Prote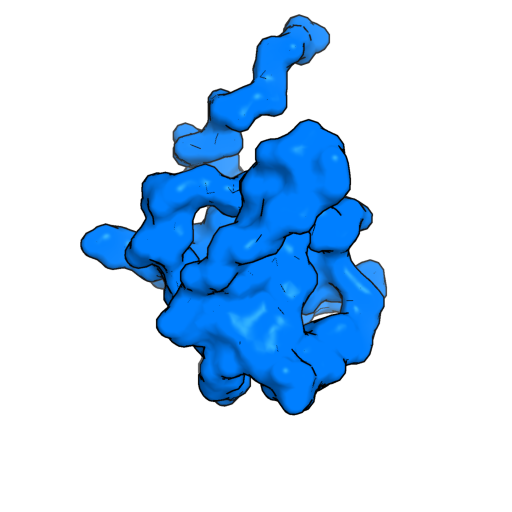in AF-A0A4P5VAD3-F1 (afdb_monomer)

Sequence (136 aa):
MAVQVLLTHHHREAMANAVERGFWMPLPLQPQQLRSVGYLTALSRGQGQIQQLVEVVGFEPWREANGVVLWLPFLGQRLDLPRPLRLGDRHRLQGWLPQRPQDYQLVPLDALLAAERLSDGVVEIRCQSCVGSRRC

Nearest PDB structures (foldseek):
  8xau-assembly1_F  TM=4.109E-01  e=6.821E-01  Escherichia coli
  7vgs-assembly1_B  TM=5.031E-01  e=2.430E+00  Severe acute respiratory syndrome coronavirus 2
  7z1o-assembly1_B  TM=4.928E-01  e=2.759E+00  Saccharomyces cerevisiae W303
  6tut-assembly1_B  TM=4.849E-01  e=3.558E+00  Saccharomyces cerevisiae S288C
  8q3b-assembly1_B  TM=3.003E-01  e=1.372E+00  African swine fever virus BA71V

Foldseek 3Di:
DFAKEKEAEDAPCQVVVQVVVQWHDFELDDPVCQVRYQWYDYDYVPDFWAFKIWGFPHWDWDADPVRDTTIITGTDDIDTQPDTATQPDPVLCPPVHHDDRRDIDIDGPVLSNPDNHVSVCSVVRVVPDPPDDPDD

Solvent-accessible surface area (backbone atoms only — not comparable to full-atom values): 7842 Å² total; per-residue (Å²): 131,74,47,22,29,39,38,30,21,42,63,83,59,50,63,60,54,20,52,76,69,35,33,55,70,63,29,82,66,54,81,79,51,59,83,29,46,44,30,35,39,67,46,30,91,87,63,59,55,48,50,56,40,29,31,38,76,47,72,46,84,38,75,45,96,86,70,50,69,26,36,27,38,29,41,55,60,79,40,74,46,98,59,65,37,28,40,66,50,64,76,74,36,55,90,65,54,38,85,42,76,66,35,65,38,81,40,50,43,68,60,62,69,71,37,77,24,53,39,69,49,50,74,68,57,63,79,77,71,83,86,82,77,94,73,134

pLDDT: mean 86.66, std 16.23, range [34.16, 98.25]

Radius of gyration: 14.57 Å; Cα contacts (8 Å, |Δi|>4): 245; chains: 1; bounding box: 32×40×35 Å

Secondary structure (DSSP, 8-state):
---EEEEEE--TTHHHHHHHHTB---B---HHHHTTEEEEEEE-TT--EEEEEEEEEEEEEEE-TTSPEEEEEEEEEEEEEEEEEE---HHHHTTTS--STT-EEEEEHHHHHH-SBHHHHHHHHTTS---S----

Mean predicted aligned error: 6.14 Å

Structure (mmCIF, N/CA/C/O backbone):
data_AF-A0A4P5VAD3-F1
#
_entry.id   AF-A0A4P5VAD3-F1
#
loop_
_atom_site.group_PDB
_atom_site.id
_atom_site.type_symbol
_atom_site.label_atom_id
_atom_site.label_alt_id
_atom_site.label_comp_id
_atom_site.label_asym_id
_atom_site.label_entity_id
_atom_site.label_seq_id
_atom_site.pdbx_PDB_ins_code
_atom_site.Cartn_x
_atom_site.Cartn_y
_atom_site.Cartn_z
_atom_site.occupancy
_atom_site.B_iso_or_equiv
_atom_site.auth_seq_id
_atom_site.auth_comp_id
_atom_site.auth_asym_id
_atom_site.auth_atom_id
_atom_site.pdbx_PDB_model_num
ATOM 1 N N . MET A 1 1 ? -14.763 -7.578 -6.959 1.00 64.62 1 MET A N 1
ATOM 2 C CA . MET A 1 1 ? -14.009 -6.305 -6.888 1.00 64.62 1 MET A CA 1
ATOM 3 C C . MET A 1 1 ? -12.546 -6.629 -7.120 1.00 64.62 1 MET A C 1
ATOM 5 O O . MET A 1 1 ? -12.119 -7.666 -6.634 1.00 64.62 1 MET A O 1
ATOM 9 N N . ALA A 1 2 ? -11.812 -5.807 -7.870 1.00 87.00 2 ALA A N 1
ATOM 10 C CA . ALA A 1 2 ? -10.369 -5.994 -8.027 1.00 87.00 2 ALA A CA 1
ATOM 11 C C . ALA A 1 2 ? -9.650 -5.619 -6.723 1.00 87.00 2 ALA A C 1
ATOM 13 O O . ALA A 1 2 ? -9.992 -4.605 -6.108 1.00 87.00 2 ALA A O 1
ATOM 14 N N . VAL A 1 3 ? -8.683 -6.438 -6.309 1.00 94.69 3 VAL A N 1
ATOM 15 C CA . VAL A 1 3 ? -7.866 -6.182 -5.117 1.00 94.69 3 VAL A CA 1
ATOM 16 C C . VAL A 1 3 ? -6.855 -5.082 -5.428 1.00 94.69 3 VAL A C 1
ATOM 18 O O . VAL A 1 3 ? -6.235 -5.073 -6.490 1.00 94.69 3 VAL A O 1
ATOM 21 N N . GLN A 1 4 ? -6.700 -4.145 -4.502 1.00 95.94 4 GLN A N 1
ATOM 22 C CA . GLN A 1 4 ? -5.819 -2.990 -4.590 1.00 95.94 4 GLN A CA 1
ATOM 23 C C . GLN A 1 4 ? -4.676 -3.123 -3.583 1.00 95.94 4 GLN A C 1
ATOM 25 O O . GLN A 1 4 ? -4.854 -3.601 -2.457 1.00 95.94 4 GLN A O 1
ATOM 30 N N . VAL A 1 5 ? -3.512 -2.639 -3.997 1.00 96.06 5 VAL A N 1
ATOM 31 C CA . VAL A 1 5 ? -2.326 -2.438 -3.175 1.00 96.06 5 VAL A CA 1
ATOM 32 C C . VAL A 1 5 ? -2.244 -0.963 -2.804 1.00 96.06 5 VAL A C 1
ATOM 34 O O . VAL A 1 5 ? -2.248 -0.089 -3.674 1.00 96.06 5 VAL A O 1
ATOM 37 N N . LEU A 1 6 ? -2.150 -0.694 -1.507 1.00 96.19 6 LEU A N 1
ATOM 38 C CA . LEU A 1 6 ? -1.917 0.625 -0.948 1.00 96.19 6 LEU A CA 1
ATOM 39 C C . LEU A 1 6 ? -0.415 0.907 -0.899 1.00 96.19 6 LEU A C 1
ATOM 41 O O . LEU A 1 6 ? 0.316 0.341 -0.087 1.00 96.19 6 LEU A O 1
ATOM 45 N N . LEU A 1 7 ? 0.047 1.791 -1.773 1.00 95.00 7 LEU A N 1
ATOM 46 C CA . LEU A 1 7 ? 1.412 2.302 -1.781 1.00 95.00 7 LEU A CA 1
ATOM 47 C C . LEU A 1 7 ? 1.489 3.578 -0.951 1.00 95.00 7 LEU A C 1
ATOM 49 O O . LEU A 1 7 ? 0.736 4.517 -1.191 1.00 95.00 7 LEU A O 1
ATOM 53 N N . THR A 1 8 ? 2.429 3.626 -0.012 1.00 94.69 8 THR A N 1
ATOM 54 C CA . THR A 1 8 ? 2.713 4.797 0.838 1.00 94.69 8 THR A CA 1
ATOM 55 C C . THR A 1 8 ?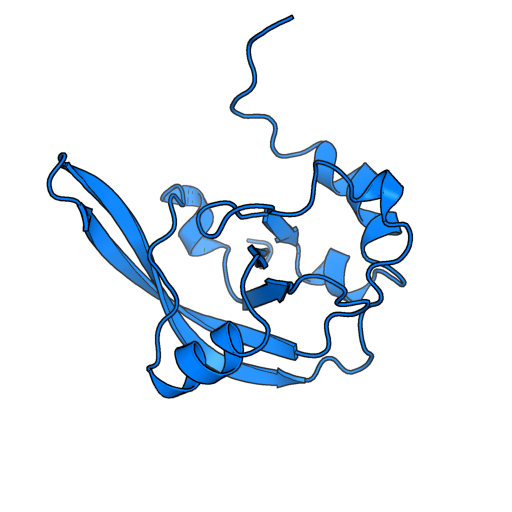 4.197 5.167 0.774 1.00 94.69 8 THR A C 1
ATOM 57 O O . THR A 1 8 ? 4.996 4.441 0.174 1.00 94.69 8 THR A O 1
ATOM 60 N N . HIS A 1 9 ? 4.594 6.287 1.382 1.00 91.69 9 HIS A N 1
ATOM 61 C CA . HIS A 1 9 ? 6.000 6.691 1.480 1.00 91.69 9 HIS A CA 1
ATOM 62 C C . HIS A 1 9 ? 6.441 6.891 2.924 1.00 91.69 9 HIS A C 1
ATOM 64 O O . HIS A 1 9 ? 5.828 7.669 3.649 1.00 91.69 9 HIS A O 1
ATOM 70 N N . HIS A 1 10 ? 7.528 6.229 3.329 1.00 92.88 10 HIS A N 1
ATOM 71 C CA . HIS A 1 10 ? 8.045 6.317 4.693 1.00 92.88 10 HIS A CA 1
ATOM 72 C C . HIS A 1 10 ? 9.534 5.957 4.811 1.00 92.88 10 HIS A C 1
ATOM 74 O O . HIS A 1 10 ? 10.162 5.489 3.862 1.00 92.88 10 HIS A O 1
ATOM 80 N N . HIS A 1 11 ? 10.123 6.157 5.994 1.00 90.38 11 HIS A N 1
ATOM 81 C CA . HIS A 1 11 ? 11.488 5.698 6.283 1.00 90.38 11 HIS A CA 1
ATOM 82 C C . HIS A 1 11 ? 11.612 4.162 6.193 1.00 90.38 11 HIS A C 1
ATOM 84 O O . HIS A 1 11 ? 10.630 3.438 6.345 1.00 90.38 11 HIS A O 1
ATOM 90 N N . ARG A 1 12 ? 12.840 3.673 5.971 1.00 89.12 12 ARG A N 1
ATOM 91 C CA . ARG A 1 12 ? 13.157 2.273 5.612 1.00 89.12 12 ARG A CA 1
ATOM 92 C C . ARG A 1 12 ? 12.561 1.216 6.540 1.00 89.12 12 ARG A C 1
ATOM 94 O O . ARG A 1 12 ? 12.165 0.151 6.087 1.00 89.12 12 ARG A O 1
ATOM 101 N N . GLU A 1 13 ? 12.505 1.512 7.828 1.00 91.62 13 GLU A N 1
ATOM 102 C CA . GLU A 1 13 ? 12.067 0.565 8.858 1.00 91.62 13 GLU A CA 1
ATOM 103 C C . GLU A 1 13 ? 10.568 0.640 9.157 1.00 91.62 13 GLU A C 1
ATOM 105 O O . GLU A 1 13 ? 10.050 -0.177 9.912 1.00 91.62 13 GLU A O 1
ATOM 110 N N . ALA A 1 14 ? 9.840 1.5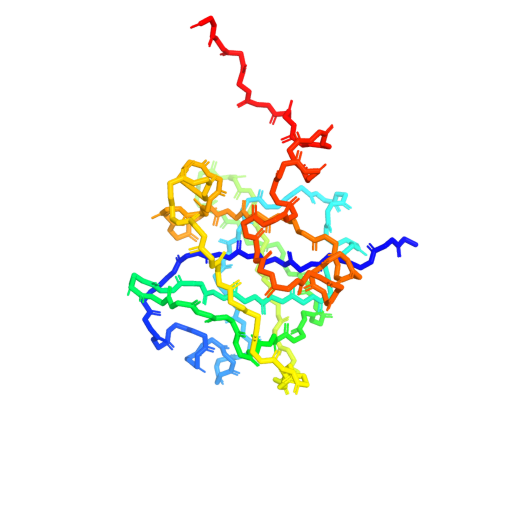92 8.567 1.00 92.44 14 ALA A N 1
ATOM 111 C CA . ALA A 1 14 ? 8.448 1.832 8.926 1.00 92.44 14 ALA A CA 1
ATOM 112 C C . ALA A 1 14 ? 7.573 0.588 8.719 1.00 92.44 14 ALA A C 1
ATOM 114 O O . ALA A 1 14 ? 6.790 0.258 9.606 1.00 92.44 14 ALA A O 1
ATOM 115 N N . MET A 1 15 ? 7.754 -0.130 7.598 1.00 94.38 15 MET A N 1
ATOM 116 C CA . MET A 1 15 ? 7.034 -1.382 7.318 1.00 94.38 15 MET A CA 1
ATOM 117 C C . MET A 1 15 ? 7.319 -2.461 8.349 1.00 94.38 15 MET A C 1
ATOM 119 O O . MET A 1 15 ? 6.398 -3.117 8.832 1.00 94.38 15 MET A O 1
ATOM 123 N N . ALA A 1 16 ? 8.593 -2.625 8.705 1.00 92.88 16 ALA A N 1
ATOM 124 C CA . ALA A 1 16 ? 8.995 -3.632 9.669 1.00 92.88 16 ALA A CA 1
ATOM 125 C C . ALA A 1 16 ? 8.325 -3.373 11.024 1.00 92.88 16 ALA A C 1
ATOM 127 O O . ALA A 1 16 ? 7.642 -4.255 11.550 1.00 92.88 16 ALA A O 1
ATOM 128 N N . ASN A 1 17 ? 8.425 -2.130 11.496 1.00 94.69 17 ASN A N 1
ATOM 129 C CA . ASN A 1 17 ? 7.875 -1.696 12.774 1.00 94.69 17 ASN A CA 1
ATOM 130 C C . ASN A 1 17 ? 6.341 -1.760 12.793 1.00 94.69 17 ASN A C 1
ATOM 132 O O . ASN A 1 17 ? 5.741 -2.061 13.818 1.00 94.69 17 ASN A O 1
ATOM 136 N N . ALA A 1 18 ? 5.676 -1.450 11.680 1.00 95.88 18 ALA A N 1
ATOM 137 C CA . ALA A 1 18 ? 4.220 -1.491 11.615 1.00 95.88 18 ALA A CA 1
ATOM 138 C C . ALA A 1 18 ? 3.668 -2.913 11.662 1.00 95.88 18 ALA A C 1
ATOM 140 O O . ALA A 1 18 ? 2.678 -3.151 12.343 1.00 95.88 18 ALA A O 1
ATOM 141 N N . VAL A 1 19 ? 4.324 -3.859 10.987 1.00 95.31 19 VAL A N 1
ATOM 142 C CA . VAL A 1 19 ? 3.939 -5.272 11.082 1.00 95.31 19 VAL A CA 1
ATOM 143 C C . VAL A 1 19 ? 4.157 -5.805 12.494 1.00 95.31 19 VAL A C 1
ATOM 145 O O . VAL A 1 19 ? 3.301 -6.517 12.997 1.00 95.31 19 VAL A O 1
ATOM 148 N N . GLU A 1 20 ? 5.257 -5.433 13.154 1.00 95.75 20 GLU A N 1
ATOM 149 C CA . GLU A 1 20 ? 5.491 -5.807 14.556 1.00 95.75 20 GLU A CA 1
ATOM 150 C C . GLU A 1 20 ? 4.397 -5.256 15.486 1.00 95.75 20 GLU A C 1
ATOM 152 O O . GLU A 1 20 ? 3.930 -5.956 16.379 1.00 95.75 20 GLU A O 1
ATOM 157 N N . ARG A 1 21 ? 3.933 -4.025 15.237 1.00 95.94 21 ARG A N 1
ATOM 158 C CA . ARG A 1 21 ? 2.818 -3.412 15.976 1.00 95.94 21 ARG A CA 1
ATOM 159 C C . ARG A 1 21 ? 1.431 -3.930 15.575 1.00 95.94 21 ARG A C 1
ATOM 161 O O . ARG A 1 21 ? 0.484 -3.718 16.324 1.00 95.94 21 ARG A O 1
ATOM 168 N N . GLY A 1 22 ? 1.289 -4.548 14.403 1.00 97.62 22 GLY A N 1
ATOM 169 C CA . GLY A 1 22 ? 0.016 -5.031 13.853 1.00 97.62 22 GLY A CA 1
ATOM 170 C C . GLY A 1 22 ? -0.848 -3.978 13.142 1.00 97.62 22 GLY A C 1
ATOM 171 O O . GLY A 1 22 ? -1.960 -4.289 12.721 1.00 97.62 22 GLY A O 1
ATOM 172 N N . PHE A 1 23 ? -0.373 -2.741 12.974 1.00 97.12 23 PHE A N 1
ATOM 173 C CA . PHE A 1 23 ? -1.115 -1.684 12.275 1.00 97.12 23 PHE A CA 1
ATOM 174 C C . PHE A 1 23 ? -0.193 -0.652 11.611 1.00 97.12 23 PHE A C 1
ATOM 176 O O . PHE A 1 23 ? 0.920 -0.372 12.075 1.00 97.12 23 PHE A O 1
ATOM 183 N N . TRP A 1 24 ? -0.672 -0.070 10.508 1.00 96.81 24 TRP A N 1
ATOM 184 C CA . TRP A 1 24 ? -0.040 1.067 9.828 1.00 96.81 24 TRP A CA 1
ATOM 185 C C . TRP A 1 24 ? -0.483 2.401 10.452 1.00 96.81 24 TRP A C 1
ATOM 187 O O . TRP A 1 24 ? -1.196 2.419 11.442 1.00 96.81 24 TRP A O 1
ATOM 197 N N . MET A 1 25 ? -0.082 3.548 9.909 1.00 94.81 25 MET A N 1
ATOM 198 C CA . MET A 1 25 ? -0.641 4.835 10.350 1.00 94.81 25 MET A CA 1
ATOM 199 C C . MET A 1 25 ? -2.033 5.100 9.759 1.00 94.81 25 MET A C 1
ATOM 201 O O . MET A 1 25 ? -2.354 4.543 8.704 1.00 94.81 25 MET A O 1
ATOM 205 N N . PRO A 1 26 ? -2.832 5.984 10.383 1.00 94.75 26 PRO A N 1
ATOM 206 C CA . PRO A 1 26 ? -4.086 6.446 9.808 1.00 94.75 26 PRO A CA 1
ATOM 207 C C . PRO A 1 26 ? -3.875 7.129 8.452 1.00 94.75 26 PRO A C 1
ATOM 209 O O . PRO A 1 26 ? -2.982 7.964 8.302 1.00 94.75 26 PRO A O 1
ATOM 212 N N . LEU A 1 27 ? -4.715 6.798 7.471 1.00 95.06 27 LEU A N 1
ATOM 213 C CA . LEU A 1 27 ? -4.665 7.353 6.117 1.00 95.06 27 LEU A CA 1
ATOM 214 C C . LEU A 1 27 ? -6.020 7.952 5.710 1.00 95.06 27 LEU A C 1
ATOM 216 O O . LEU A 1 27 ? -7.064 7.432 6.118 1.00 95.06 27 LEU A O 1
ATOM 220 N N . PRO A 1 28 ? -6.044 9.010 4.877 1.00 93.94 28 PRO A N 1
ATOM 221 C CA . PRO A 1 28 ? -7.275 9.654 4.417 1.00 93.94 28 PRO A CA 1
ATOM 222 C C . PRO A 1 28 ? -7.941 8.858 3.276 1.00 93.94 28 PRO A C 1
ATOM 224 O O . PRO A 1 28 ? -8.141 9.356 2.164 1.00 93.94 28 PRO A O 1
ATOM 227 N N . LEU A 1 29 ? -8.248 7.586 3.536 1.00 93.62 29 LEU A N 1
ATOM 228 C CA . LEU A 1 29 ? -8.953 6.704 2.606 1.00 93.62 29 LEU A CA 1
ATOM 229 C C . LEU A 1 29 ? -10.447 7.043 2.560 1.00 93.62 29 LEU A C 1
ATOM 231 O O . LEU A 1 29 ? -11.072 7.386 3.563 1.00 93.62 29 LEU A O 1
ATOM 235 N N . GLN A 1 30 ? -11.047 6.910 1.385 1.00 92.31 30 GLN A N 1
ATOM 236 C CA . GLN A 1 30 ? -12.491 7.008 1.215 1.00 92.31 30 GLN A CA 1
ATOM 237 C C . GLN A 1 30 ? -13.155 5.669 1.574 1.00 92.31 30 GLN A C 1
ATOM 239 O O . GLN A 1 30 ? -12.603 4.614 1.249 1.00 92.31 30 GLN A O 1
ATOM 244 N N . PRO A 1 31 ? -14.368 5.664 2.160 1.00 91.00 31 PRO A N 1
ATOM 245 C CA . PRO A 1 31 ? -15.057 4.428 2.542 1.00 91.00 31 PRO A CA 1
ATOM 246 C C . PRO A 1 31 ? -15.212 3.406 1.406 1.00 91.00 31 PRO A C 1
ATOM 248 O O . PRO A 1 31 ? -15.166 2.200 1.645 1.00 91.00 31 PRO A O 1
ATOM 251 N N . GLN A 1 32 ? -15.366 3.865 0.158 1.00 91.06 32 GLN A N 1
ATOM 252 C CA . GLN A 1 32 ? -15.471 2.978 -1.005 1.00 91.06 32 GLN A CA 1
ATOM 253 C C . GLN A 1 32 ? -14.154 2.245 -1.310 1.00 91.06 32 GLN A C 1
ATOM 255 O O . GLN A 1 32 ? -14.186 1.118 -1.801 1.00 91.06 32 GLN A O 1
ATOM 260 N N . GLN A 1 33 ? -13.006 2.857 -1.004 1.00 93.38 33 GLN A N 1
ATOM 261 C CA . GLN A 1 33 ? -11.684 2.282 -1.265 1.00 93.38 33 GLN A CA 1
ATOM 262 C C . GLN A 1 33 ? -11.359 1.141 -0.296 1.00 93.38 33 GLN A C 1
ATOM 264 O O . GLN A 1 33 ? -10.756 0.154 -0.716 1.00 93.38 33 GLN A O 1
ATOM 269 N N . LEU A 1 34 ? -11.806 1.230 0.964 1.00 95.00 34 LEU A N 1
ATOM 270 C CA . LEU A 1 34 ? -11.482 0.267 2.031 1.00 95.00 34 LEU A CA 1
ATOM 271 C C . LEU A 1 34 ? -11.770 -1.183 1.630 1.00 95.00 34 LEU A C 1
ATOM 273 O O . LEU A 1 34 ? -10.955 -2.066 1.860 1.00 95.00 34 LEU A O 1
ATOM 277 N N . ARG A 1 35 ? -12.901 -1.419 0.954 1.00 93.56 35 ARG A N 1
ATOM 278 C CA . ARG A 1 35 ? -13.340 -2.758 0.517 1.00 93.56 35 ARG A CA 1
ATOM 279 C C . ARG A 1 35 ? -12.460 -3.383 -0.565 1.00 93.56 35 ARG A C 1
ATOM 281 O O . ARG A 1 35 ? -12.612 -4.561 -0.865 1.00 93.56 35 ARG A O 1
ATOM 288 N N . SER A 1 36 ? -11.626 -2.578 -1.215 1.00 94.75 36 SER A N 1
ATOM 289 C CA . SER A 1 36 ? -10.750 -3.026 -2.296 1.00 94.75 36 SER A CA 1
ATOM 290 C C . SER A 1 36 ? -9.301 -3.185 -1.856 1.00 94.75 36 SER A C 1
ATOM 292 O O . SER A 1 36 ? -8.562 -3.898 -2.522 1.00 94.75 36 SER A O 1
ATOM 294 N N . VAL A 1 37 ? -8.883 -2.557 -0.753 1.00 97.25 37 VAL A N 1
ATOM 295 C CA . VAL A 1 37 ? -7.502 -2.650 -0.273 1.00 97.25 37 VAL A CA 1
ATOM 296 C C . VAL A 1 37 ? -7.298 -3.992 0.417 1.00 97.25 37 VAL A C 1
ATOM 298 O O . VAL A 1 37 ? -7.857 -4.224 1.482 1.00 97.25 37 VAL A O 1
ATOM 301 N N . GLY A 1 38 ? -6.488 -4.854 -0.194 1.00 97.44 38 GLY A N 1
ATOM 302 C CA . GLY A 1 38 ? -6.084 -6.133 0.401 1.00 97.44 38 GLY A CA 1
ATOM 303 C C . GLY A 1 38 ? -4.622 -6.159 0.832 1.00 97.44 38 GLY A C 1
ATOM 304 O O . GLY A 1 38 ? -4.242 -6.966 1.674 1.00 97.44 38 GLY A O 1
ATOM 305 N N . TYR A 1 39 ? -3.795 -5.268 0.279 1.00 97.94 39 TYR A N 1
ATOM 306 C CA . TYR A 1 39 ? -2.359 -5.259 0.532 1.00 97.94 39 TYR A CA 1
ATOM 307 C C . TYR A 1 39 ? -1.820 -3.848 0.692 1.00 97.94 39 TYR A C 1
ATOM 309 O O . TYR A 1 39 ? -2.386 -2.886 0.176 1.00 97.94 39 TYR A O 1
ATOM 317 N N . LEU A 1 40 ? -0.690 -3.735 1.376 1.00 97.38 40 LEU A N 1
ATOM 318 C CA . LEU A 1 40 ? -0.005 -2.487 1.657 1.00 97.38 40 LEU A CA 1
ATOM 319 C C . LEU A 1 40 ? 1.503 -2.655 1.463 1.00 97.38 40 LEU A C 1
ATOM 321 O O . LEU A 1 40 ? 2.084 -3.699 1.759 1.00 97.38 40 LEU A O 1
ATOM 325 N N . THR A 1 41 ? 2.152 -1.605 0.974 1.00 95.69 41 THR A N 1
ATOM 326 C CA . THR A 1 41 ? 3.610 -1.490 0.979 1.00 95.69 41 THR A CA 1
ATOM 327 C C . THR A 1 41 ? 4.028 -0.027 1.124 1.00 95.69 41 THR A C 1
ATOM 329 O O . THR A 1 41 ? 3.269 0.897 0.819 1.00 95.69 41 THR A O 1
ATOM 332 N N . ALA A 1 42 ? 5.243 0.199 1.610 1.00 94.25 42 ALA A N 1
ATOM 333 C CA . ALA A 1 42 ? 5.795 1.528 1.818 1.00 94.25 42 ALA A CA 1
ATOM 334 C C . ALA A 1 42 ? 7.117 1.645 1.080 1.00 94.25 42 ALA A C 1
ATOM 336 O O . ALA A 1 42 ? 7.985 0.775 1.164 1.00 94.25 42 ALA A O 1
ATOM 337 N N . LEU A 1 43 ? 7.256 2.748 0.360 1.00 92.12 43 LEU A N 1
ATOM 338 C CA . LEU A 1 43 ? 8.461 3.094 -0.361 1.00 92.12 43 LEU A CA 1
ATOM 339 C C . LEU A 1 43 ? 9.310 4.033 0.474 1.00 92.12 43 LEU A C 1
ATOM 341 O O . LEU A 1 43 ? 8.825 5.039 0.989 1.00 92.12 43 LEU A O 1
ATOM 345 N N . SER A 1 44 ? 10.602 3.757 0.526 1.00 90.75 44 SER A N 1
ATOM 346 C CA . SER A 1 44 ? 11.578 4.629 1.162 1.00 90.75 44 SER A CA 1
ATOM 347 C C . SER A 1 44 ? 12.416 5.393 0.160 1.00 90.75 44 SER A C 1
ATOM 349 O O . SER A 1 44 ? 12.572 5.011 -1.002 1.00 90.75 44 SER A O 1
ATOM 351 N N . ARG A 1 45 ? 12.987 6.511 0.613 1.00 84.25 45 ARG A N 1
ATOM 352 C CA . ARG A 1 45 ? 13.868 7.323 -0.225 1.00 84.25 45 ARG A CA 1
ATOM 353 C C . ARG A 1 45 ? 15.038 6.474 -0.727 1.00 84.25 45 ARG A C 1
ATOM 355 O O . ARG A 1 45 ? 15.723 5.827 0.056 1.00 84.25 45 ARG A O 1
ATOM 362 N N . GLY A 1 46 ? 15.257 6.484 -2.039 1.00 85.38 46 GLY A N 1
ATOM 363 C CA . GLY A 1 46 ? 16.321 5.709 -2.679 1.00 85.38 46 GLY A CA 1
ATOM 364 C C . GLY A 1 46 ? 15.987 4.236 -2.933 1.00 85.38 46 GLY A C 1
ATOM 365 O O . GLY A 1 46 ? 16.767 3.576 -3.618 1.00 85.38 46 GLY A O 1
ATOM 366 N N . GLN A 1 47 ? 14.836 3.734 -2.471 1.00 90.38 47 GLN A N 1
ATOM 367 C CA . GLN A 1 47 ? 14.375 2.382 -2.782 1.00 90.38 47 GLN A CA 1
ATOM 368 C C . GLN A 1 47 ? 14.214 2.216 -4.298 1.00 90.38 47 GLN A C 1
ATOM 370 O O . GLN A 1 47 ? 13.660 3.079 -4.975 1.00 90.38 47 GLN A O 1
ATOM 375 N N . GLY A 1 48 ? 14.757 1.126 -4.840 1.00 91.44 48 GLY A N 1
ATOM 376 C CA . GLY A 1 48 ? 14.714 0.824 -6.276 1.00 91.44 48 GLY A CA 1
ATOM 377 C C . GLY A 1 48 ? 13.704 -0.256 -6.656 1.00 91.44 48 GLY A C 1
ATOM 378 O O . GLY A 1 48 ? 13.444 -0.449 -7.842 1.00 91.44 48 GLY A O 1
ATOM 379 N N . GLN A 1 49 ? 13.142 -0.959 -5.670 1.00 94.19 49 GLN A N 1
ATOM 380 C CA . GLN A 1 49 ? 12.241 -2.088 -5.883 1.00 94.19 49 GLN A CA 1
ATOM 381 C C . GLN A 1 49 ? 11.336 -2.341 -4.675 1.00 94.19 49 GLN A C 1
ATOM 383 O O . GLN A 1 49 ? 11.705 -2.025 -3.544 1.00 94.19 49 GLN A O 1
ATOM 388 N N . ILE A 1 50 ? 10.184 -2.953 -4.913 1.00 93.50 50 ILE A N 1
ATOM 389 C CA . ILE A 1 50 ? 9.292 -3.513 -3.898 1.00 93.50 50 ILE A CA 1
ATOM 390 C C . ILE A 1 50 ? 9.580 -5.010 -3.839 1.00 93.50 50 ILE A C 1
ATOM 392 O O . ILE A 1 50 ? 9.607 -5.675 -4.870 1.00 93.50 50 ILE A O 1
ATOM 396 N N . GLN A 1 51 ? 9.840 -5.530 -2.646 1.00 94.06 51 GLN A N 1
ATOM 397 C CA . GLN A 1 51 ? 10.127 -6.955 -2.439 1.00 94.06 51 GLN A CA 1
ATOM 398 C C . GLN A 1 51 ? 8.980 -7.673 -1.741 1.00 94.06 51 GLN A C 1
ATOM 400 O O . GLN A 1 51 ? 8.819 -8.872 -1.915 1.00 94.06 51 GLN A O 1
ATOM 405 N N . GLN A 1 52 ? 8.203 -6.937 -0.951 1.00 94.69 52 GLN A N 1
ATOM 406 C CA . GLN A 1 52 ? 7.202 -7.496 -0.064 1.00 94.69 52 GLN A CA 1
ATOM 407 C C . GLN A 1 52 ? 5.947 -6.637 -0.067 1.00 94.69 52 GLN A C 1
ATOM 409 O O . GLN A 1 52 ? 6.009 -5.401 -0.163 1.00 94.69 52 GLN A O 1
ATOM 414 N N . LEU A 1 53 ? 4.823 -7.321 0.086 1.00 97.00 53 LEU A N 1
ATOM 415 C CA . LEU A 1 53 ? 3.542 -6.743 0.447 1.00 97.00 53 LEU A CA 1
ATOM 416 C C . LEU A 1 53 ? 3.175 -7.212 1.851 1.00 97.00 53 LEU A C 1
ATOM 418 O O . LEU A 1 53 ? 3.631 -8.254 2.321 1.00 97.00 53 LEU A O 1
ATOM 422 N N . VAL A 1 54 ? 2.336 -6.440 2.518 1.00 97.81 54 VAL A N 1
ATOM 423 C CA . VAL A 1 54 ? 1.737 -6.816 3.793 1.00 97.81 54 VAL A CA 1
ATOM 424 C C . VAL A 1 54 ? 0.239 -6.874 3.594 1.00 97.81 54 VAL A C 1
ATOM 426 O O . VAL A 1 54 ? -0.338 -5.959 3.010 1.00 97.81 54 VAL A O 1
ATOM 429 N N . GLU A 1 55 ? -0.384 -7.953 4.040 1.00 97.94 55 GLU A N 1
ATOM 430 C CA . GLU A 1 55 ? -1.834 -8.082 4.029 1.00 97.94 55 GLU A CA 1
ATOM 431 C C . GLU A 1 55 ? -2.486 -6.998 4.891 1.00 97.94 55 GLU A C 1
ATOM 433 O O . GLU A 1 55 ? -2.020 -6.695 5.993 1.00 97.94 55 GLU A O 1
ATOM 438 N N . VAL A 1 56 ? -3.581 -6.432 4.394 1.00 98.25 56 VAL A N 1
ATOM 439 C CA . VAL A 1 56 ? -4.461 -5.560 5.167 1.00 98.25 56 VAL A CA 1
ATOM 440 C C . VAL A 1 56 ? -5.689 -6.367 5.558 1.00 98.25 56 VAL A C 1
ATOM 442 O O . VAL A 1 56 ? -6.499 -6.724 4.706 1.00 98.25 56 VAL A O 1
ATOM 445 N N . VAL A 1 57 ? -5.823 -6.654 6.851 1.00 97.38 57 VAL A N 1
ATOM 446 C CA . VAL A 1 57 ? -6.892 -7.523 7.376 1.00 97.38 57 VAL A CA 1
ATOM 447 C C . VAL A 1 57 ? -8.154 -6.749 7.752 1.00 97.38 57 VAL A C 1
ATOM 449 O O . VAL A 1 57 ? -9.222 -7.333 7.916 1.00 97.38 57 VAL A O 1
ATOM 452 N N . GLY A 1 58 ? -8.052 -5.427 7.890 1.00 97.25 58 GLY A N 1
ATOM 453 C CA . GLY A 1 58 ? -9.177 -4.579 8.256 1.00 97.25 58 GLY A CA 1
ATOM 454 C C . GLY A 1 58 ? -8.797 -3.116 8.429 1.00 97.25 58 GLY A C 1
ATOM 455 O O . GLY A 1 58 ? -7.632 -2.733 8.301 1.00 97.25 58 GLY A O 1
ATOM 456 N N . PHE A 1 59 ? -9.806 -2.302 8.733 1.00 98.25 59 PHE A N 1
ATOM 457 C CA . PHE A 1 59 ? -9.659 -0.875 8.989 1.00 98.25 59 PHE A CA 1
ATOM 458 C C . PHE A 1 59 ? -10.506 -0.455 10.183 1.00 98.25 59 PHE A C 1
ATOM 460 O O . PHE A 1 59 ? -11.677 -0.818 10.254 1.00 98.25 59 PHE A O 1
ATOM 467 N N . GLU A 1 60 ? -9.944 0.390 11.044 1.00 97.06 60 GLU A N 1
ATOM 468 C CA . GLU A 1 60 ? -10.692 1.073 12.106 1.00 97.06 60 GLU A CA 1
ATOM 469 C C . GLU A 1 60 ? -10.724 2.587 11.857 1.00 97.06 60 GLU A C 1
ATOM 471 O O . GLU A 1 60 ? -9.743 3.154 11.357 1.00 97.06 60 GLU A O 1
ATOM 476 N N . PRO A 1 61 ? -11.829 3.278 12.187 1.00 96.44 61 PRO A N 1
ATOM 477 C CA . PRO A 1 61 ? -11.895 4.724 12.082 1.00 96.44 61 PRO A CA 1
ATOM 478 C C . PRO A 1 61 ? -11.023 5.376 13.162 1.00 96.44 61 PRO A C 1
ATOM 480 O O . PRO A 1 61 ? -11.205 5.160 14.359 1.00 96.44 61 PRO A O 1
ATOM 483 N N . TRP A 1 62 ? -10.117 6.248 12.737 1.00 95.00 62 TRP A N 1
ATOM 484 C CA . TRP A 1 62 ? -9.282 7.071 13.601 1.00 95.00 62 TRP A CA 1
ATOM 485 C C . TRP A 1 62 ? -9.780 8.514 13.570 1.00 95.00 62 TRP A C 1
ATOM 487 O O . TRP A 1 62 ? -9.740 9.175 12.531 1.00 95.00 62 TRP A O 1
ATOM 497 N N . ARG A 1 63 ? -10.278 9.005 14.706 1.00 93.94 63 ARG A N 1
ATOM 498 C CA . ARG A 1 63 ? -10.827 10.360 14.815 1.00 93.94 63 ARG A CA 1
ATOM 499 C C . ARG A 1 63 ? -9.753 11.322 15.298 1.00 93.94 63 ARG A C 1
ATOM 501 O O . ARG A 1 63 ? -9.299 11.232 16.434 1.00 93.94 63 ARG A O 1
ATOM 508 N N . GLU A 1 64 ? -9.386 12.254 14.434 1.00 90.06 64 GLU A N 1
ATOM 509 C CA . GLU A 1 64 ? -8.532 13.387 14.779 1.00 90.06 64 GLU A CA 1
ATOM 510 C C . GLU A 1 64 ? -9.301 14.399 15.650 1.00 90.06 64 GLU A C 1
ATOM 512 O O . GLU A 1 64 ? -10.529 14.510 15.578 1.00 90.06 64 GLU A O 1
ATOM 517 N N . ALA A 1 65 ? -8.581 15.199 16.445 1.00 87.44 65 ALA A N 1
ATOM 518 C CA . ALA A 1 65 ? -9.176 16.212 17.329 1.00 87.44 65 ALA A CA 1
ATOM 519 C C . ALA A 1 65 ? -9.967 17.302 16.576 1.00 87.44 65 ALA A C 1
ATOM 521 O O . ALA A 1 65 ? -10.855 17.937 17.139 1.00 87.44 65 ALA A O 1
ATOM 522 N N . ASN A 1 66 ? -9.667 17.503 15.290 1.00 89.75 66 ASN A N 1
ATOM 523 C CA . ASN A 1 66 ? -10.374 18.423 14.396 1.00 89.75 66 ASN A CA 1
ATOM 524 C C . ASN A 1 66 ? -11.653 17.820 13.773 1.00 89.75 66 ASN A C 1
ATOM 526 O O . ASN A 1 66 ? -12.274 18.458 12.924 1.00 89.75 66 ASN A O 1
ATOM 530 N N . GLY A 1 67 ? -12.034 16.596 14.153 1.00 88.88 67 GLY A N 1
ATOM 531 C CA . GLY A 1 67 ? -13.222 15.911 13.643 1.00 88.88 67 GLY A CA 1
ATOM 532 C C . GLY A 1 67 ? -13.023 15.171 12.317 1.00 88.88 67 GLY A C 1
ATOM 533 O O . GLY A 1 67 ? -13.964 14.529 11.846 1.00 88.88 67 GLY A O 1
ATOM 534 N N . VAL A 1 68 ? -11.829 15.216 11.717 1.00 89.88 68 VAL A N 1
ATOM 535 C CA . VAL A 1 68 ? -11.509 14.430 10.517 1.00 89.88 68 VAL A CA 1
ATOM 536 C C . VAL A 1 68 ? -11.418 12.949 10.883 1.00 89.88 68 VAL A C 1
ATOM 538 O O . VAL A 1 68 ? -10.802 12.572 11.880 1.00 89.88 68 VAL A O 1
ATOM 541 N N . VAL A 1 69 ? -12.031 12.099 10.057 1.00 93.06 69 VAL A N 1
ATOM 542 C CA . VAL A 1 69 ? -11.919 10.642 10.177 1.00 93.06 69 VAL A CA 1
ATOM 543 C C . VAL A 1 69 ? -10.881 10.147 9.180 1.00 93.06 69 VAL A C 1
ATOM 545 O O . VAL A 1 69 ? -11.058 10.280 7.969 1.00 93.06 69 VAL A O 1
ATOM 548 N N . LEU A 1 70 ? -9.809 9.572 9.707 1.00 95.19 70 LEU A N 1
ATOM 549 C CA . LEU A 1 70 ? -8.827 8.790 8.967 1.00 95.19 70 LEU A CA 1
ATOM 550 C C . LEU A 1 70 ? -9.108 7.299 9.185 1.00 95.19 70 LEU A C 1
ATOM 552 O O . LEU A 1 70 ? -9.906 6.925 10.043 1.00 95.19 70 LEU A O 1
ATOM 556 N N . TRP A 1 71 ? -8.450 6.438 8.420 1.00 96.88 71 TRP A N 1
ATOM 557 C CA . TRP A 1 71 ? -8.613 4.989 8.528 1.00 96.88 71 TRP A CA 1
ATOM 558 C C . TRP A 1 71 ? -7.296 4.331 8.886 1.00 96.88 71 TRP A C 1
ATOM 560 O O . TRP A 1 71 ? -6.308 4.516 8.178 1.00 96.88 71 TRP A O 1
ATOM 570 N N . LEU A 1 72 ? -7.298 3.575 9.981 1.00 97.12 72 LEU A N 1
ATOM 571 C CA . LEU A 1 72 ? -6.151 2.847 10.504 1.00 97.12 72 LEU A CA 1
ATOM 572 C C . LEU A 1 72 ? -6.118 1.430 9.906 1.00 97.12 72 LEU A C 1
ATOM 574 O O . LEU A 1 72 ? -6.986 0.629 10.251 1.00 97.12 72 LEU A O 1
ATOM 578 N N . PRO A 1 73 ? -5.154 1.099 9.028 1.00 97.94 73 PRO A N 1
ATOM 579 C CA . PRO A 1 73 ? -5.043 -0.235 8.447 1.00 97.94 73 PRO A CA 1
ATOM 580 C C . PRO A 1 73 ? -4.449 -1.220 9.458 1.00 97.94 73 PRO A C 1
ATOM 582 O O . PRO A 1 73 ? -3.346 -0.995 9.966 1.00 97.94 73 PRO A O 1
ATOM 585 N N . PHE A 1 74 ? -5.140 -2.331 9.697 1.00 98.19 74 PHE A N 1
ATOM 586 C CA . PHE A 1 74 ? -4.603 -3.466 10.447 1.00 98.19 74 PHE A CA 1
ATOM 587 C C . PHE A 1 74 ? -3.835 -4.388 9.514 1.00 98.19 74 PHE A C 1
ATOM 589 O O . PHE A 1 74 ? -4.276 -4.670 8.398 1.00 98.19 74 PHE A O 1
ATOM 596 N N . LEU A 1 75 ? -2.677 -4.843 9.979 1.00 98.12 75 LEU A N 1
ATOM 597 C CA . LEU A 1 75 ? -1.716 -5.579 9.173 1.00 98.12 75 LEU A CA 1
ATOM 598 C C . LEU A 1 75 ? -1.690 -7.052 9.572 1.00 98.12 75 LEU A C 1
ATOM 600 O O . LEU A 1 75 ? -1.650 -7.384 10.755 1.00 98.12 75 LEU A O 1
ATOM 604 N N . GLY A 1 76 ? -1.700 -7.915 8.562 1.00 96.56 76 GLY A N 1
ATOM 605 C CA . GLY A 1 76 ? -1.598 -9.361 8.699 1.00 96.56 76 GLY A CA 1
ATOM 606 C C . GLY A 1 76 ? -0.241 -9.881 8.242 1.00 96.56 76 GLY A C 1
ATOM 607 O O . GLY A 1 76 ? 0.821 -9.373 8.618 1.00 96.56 76 GLY A O 1
ATOM 608 N N . GLN A 1 77 ? -0.277 -10.924 7.418 1.00 94.94 77 GLN A N 1
ATOM 609 C CA . GLN A 1 77 ? 0.921 -11.629 6.985 1.00 94.94 77 GLN A CA 1
ATOM 610 C C . GLN A 1 77 ? 1.792 -10.786 6.033 1.00 94.94 77 GLN A C 1
ATOM 612 O O . GLN A 1 77 ? 1.298 -10.068 5.161 1.00 94.94 77 GLN A O 1
ATOM 617 N N . ARG A 1 78 ? 3.121 -10.923 6.165 1.00 95.50 78 ARG A N 1
ATOM 618 C CA . ARG A 1 78 ? 4.076 -10.460 5.146 1.00 95.50 78 ARG A CA 1
ATOM 619 C C . ARG A 1 78 ? 4.167 -11.478 4.019 1.00 95.50 78 ARG A C 1
ATOM 621 O O . ARG A 1 78 ? 4.371 -12.664 4.269 1.00 95.50 78 ARG A O 1
ATOM 628 N N . LEU A 1 79 ? 4.078 -10.991 2.792 1.00 94.38 79 LEU A N 1
ATOM 629 C CA . LEU A 1 79 ? 4.151 -11.791 1.582 1.00 94.38 79 LEU A CA 1
ATOM 630 C C . LEU A 1 79 ? 5.339 -11.331 0.750 1.00 94.38 79 LEU A C 1
ATOM 632 O O . LEU A 1 79 ? 5.397 -10.179 0.312 1.00 94.38 79 LEU A O 1
ATOM 636 N N . ASP A 1 80 ? 6.273 -12.245 0.520 1.00 93.94 80 ASP A N 1
ATOM 637 C CA . ASP A 1 80 ? 7.343 -12.042 -0.445 1.00 93.94 80 ASP A CA 1
ATOM 638 C C . ASP A 1 80 ? 6.778 -12.083 -1.861 1.00 93.94 80 ASP A C 1
ATOM 640 O O . ASP A 1 80 ? 6.033 -12.992 -2.237 1.00 93.94 80 ASP A O 1
ATOM 644 N N . LEU A 1 81 ? 7.144 -11.089 -2.667 1.00 91.38 81 LEU A N 1
ATOM 645 C CA . LEU A 1 81 ? 6.844 -11.136 -4.086 1.00 91.38 81 LEU A CA 1
ATOM 646 C C . LEU A 1 81 ? 7.700 -12.232 -4.740 1.00 91.38 81 LEU A C 1
ATOM 648 O O . LEU A 1 81 ? 8.905 -12.284 -4.482 1.00 91.38 81 LEU A O 1
ATOM 652 N N . PRO A 1 82 ? 7.140 -13.042 -5.661 1.00 87.56 82 PRO A N 1
ATOM 653 C CA . PRO A 1 82 ? 7.904 -14.068 -6.382 1.00 87.56 82 PRO A CA 1
ATOM 654 C C . PRO A 1 82 ? 9.133 -13.505 -7.107 1.00 87.56 82 PRO A C 1
ATOM 656 O O . PRO A 1 82 ? 10.142 -14.184 -7.281 1.00 87.56 82 PRO A O 1
ATOM 659 N N . ARG A 1 83 ? 9.042 -12.239 -7.529 1.00 90.50 83 ARG A N 1
ATOM 660 C CA . ARG A 1 83 ? 10.143 -11.438 -8.059 1.00 90.50 83 ARG A CA 1
ATOM 661 C C . ARG A 1 83 ? 10.055 -10.017 -7.495 1.00 90.50 83 ARG A C 1
ATOM 663 O O . ARG A 1 83 ? 8.949 -9.479 -7.432 1.00 90.50 83 ARG A O 1
ATOM 670 N N . PRO A 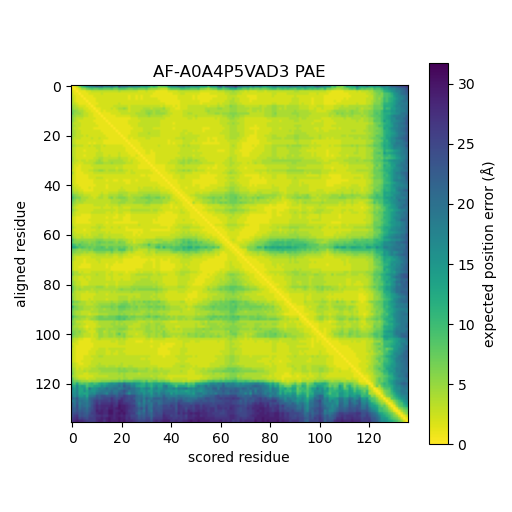1 84 ? 11.179 -9.367 -7.143 1.00 92.62 84 PRO A N 1
ATOM 671 C CA . PRO A 1 84 ? 11.158 -7.957 -6.779 1.00 92.62 84 PRO A CA 1
ATOM 672 C C . PRO A 1 84 ? 10.611 -7.098 -7.925 1.00 92.62 84 PRO A C 1
ATOM 674 O O . PRO A 1 84 ? 11.133 -7.141 -9.043 1.00 92.62 84 PRO A O 1
ATOM 677 N N . LEU A 1 85 ? 9.595 -6.286 -7.644 1.00 93.56 85 LEU A N 1
ATOM 678 C CA . LEU A 1 85 ? 9.054 -5.333 -8.606 1.00 93.56 85 LEU A CA 1
ATOM 679 C C . LEU A 1 85 ? 9.942 -4.093 -8.634 1.00 93.56 85 LEU A C 1
ATOM 681 O O . LEU A 1 85 ? 9.990 -3.325 -7.671 1.00 93.56 85 LEU A O 1
ATOM 685 N N . ARG A 1 86 ? 10.647 -3.873 -9.741 1.00 94.19 86 ARG A N 1
ATOM 686 C CA . ARG A 1 86 ? 11.492 -2.683 -9.900 1.00 94.19 86 ARG A C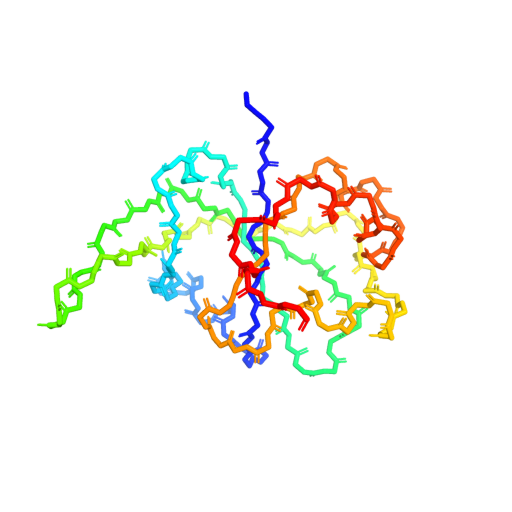A 1
ATOM 687 C C . ARG A 1 86 ? 10.620 -1.437 -9.995 1.00 94.19 86 ARG A C 1
ATOM 689 O O . ARG A 1 86 ? 9.578 -1.457 -10.636 1.00 94.19 86 ARG A O 1
ATOM 696 N N . LEU A 1 87 ? 11.060 -0.323 -9.417 1.00 92.25 87 LEU A N 1
ATOM 697 C CA . LEU A 1 87 ? 10.354 0.946 -9.612 1.00 92.25 87 LEU A CA 1
ATOM 698 C C . LEU A 1 87 ? 10.523 1.443 -11.055 1.00 92.25 87 LEU A C 1
ATOM 700 O O . LEU A 1 87 ? 9.558 1.873 -11.673 1.00 92.25 87 LEU A O 1
ATOM 704 N N . GLY A 1 88 ? 11.725 1.307 -11.618 1.00 91.75 88 GLY A N 1
ATOM 705 C CA . GLY A 1 88 ? 12.022 1.735 -12.983 1.00 91.75 88 GLY A CA 1
ATOM 706 C C . GLY A 1 88 ? 12.365 3.221 -13.066 1.00 91.75 88 GLY A C 1
ATOM 707 O O . GLY A 1 88 ? 13.194 3.711 -12.296 1.00 91.75 88 GLY A O 1
ATOM 708 N N . ASP A 1 89 ? 11.773 3.922 -14.031 1.00 89.44 89 ASP A N 1
ATOM 709 C CA . ASP A 1 89 ? 12.104 5.316 -14.337 1.00 89.44 89 ASP A CA 1
ATOM 710 C C . ASP A 1 89 ? 11.555 6.284 -13.275 1.00 89.44 89 ASP A C 1
ATOM 712 O O . ASP A 1 89 ? 10.349 6.512 -13.156 1.00 89.44 89 ASP A O 1
ATOM 716 N N . ARG A 1 90 ? 12.469 6.903 -12.521 1.00 83.75 90 ARG A N 1
ATOM 717 C CA . ARG A 1 90 ? 12.137 7.863 -11.460 1.00 83.75 90 ARG A CA 1
ATOM 718 C C . ARG A 1 90 ? 11.461 9.128 -11.983 1.00 83.75 90 ARG A C 1
ATOM 720 O O . ARG A 1 90 ? 10.640 9.683 -11.258 1.00 83.75 90 ARG A O 1
ATOM 727 N N . HIS A 1 91 ? 11.770 9.577 -13.199 1.00 85.75 91 HIS A N 1
ATOM 728 C CA . HIS A 1 91 ? 11.150 10.773 -13.773 1.00 85.75 91 HIS A CA 1
ATOM 729 C C . HIS A 1 91 ? 9.678 10.528 -14.106 1.00 85.75 91 HIS A C 1
ATOM 731 O O . HIS A 1 91 ? 8.840 11.382 -13.834 1.00 85.75 91 HIS A O 1
ATOM 737 N N . ARG A 1 92 ? 9.330 9.334 -14.601 1.00 86.00 92 ARG A N 1
ATOM 738 C CA . ARG A 1 92 ? 7.923 8.954 -14.850 1.00 86.00 92 ARG A CA 1
ATOM 739 C C . ARG A 1 92 ? 7.112 8.813 -13.567 1.00 86.00 92 ARG A C 1
ATOM 741 O O . ARG A 1 92 ? 5.928 9.137 -13.527 1.00 86.00 92 ARG A O 1
ATOM 748 N N . LEU A 1 93 ? 7.765 8.329 -12.517 1.00 86.94 93 LEU A N 1
ATOM 749 C CA . LEU A 1 93 ? 7.175 8.170 -11.1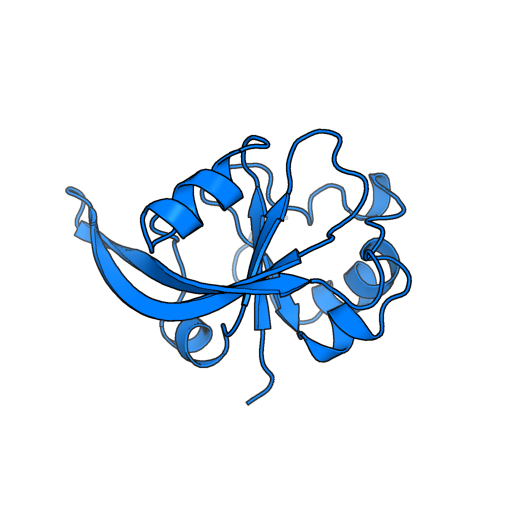92 1.00 86.94 93 LEU A CA 1
ATOM 750 C C . LEU A 1 93 ? 7.070 9.489 -10.415 1.00 86.94 93 LEU A C 1
ATOM 752 O O . LEU A 1 93 ? 6.359 9.557 -9.407 1.00 86.94 93 LEU A O 1
ATOM 756 N N . GLN A 1 94 ? 7.755 10.539 -10.873 1.00 82.25 94 GLN A N 1
ATOM 757 C CA . GLN A 1 94 ? 7.743 11.844 -10.231 1.00 82.25 94 GLN A CA 1
ATOM 758 C C . GLN A 1 94 ? 6.318 12.412 -10.205 1.00 82.25 94 GLN A C 1
ATOM 760 O O . GLN A 1 94 ? 5.610 12.440 -11.212 1.00 82.25 94 GLN A O 1
ATOM 765 N N . GLY A 1 95 ? 5.877 12.831 -9.018 1.00 82.62 95 GLY A N 1
ATOM 766 C CA . GLY A 1 95 ? 4.526 13.351 -8.793 1.00 82.62 95 GLY A CA 1
ATOM 767 C C . GLY A 1 95 ? 3.418 12.294 -8.723 1.00 82.62 95 GLY A C 1
ATOM 768 O O . GLY A 1 95 ? 2.315 12.637 -8.321 1.00 82.62 95 GLY A O 1
ATOM 769 N N . TRP A 1 96 ? 3.692 11.032 -9.071 1.00 87.06 96 TRP A N 1
ATOM 770 C CA . TRP A 1 96 ? 2.744 9.927 -8.881 1.00 87.06 96 TRP A CA 1
ATOM 771 C C . TRP A 1 96 ? 3.024 9.141 -7.601 1.00 87.06 96 TRP A C 1
ATOM 773 O O . TRP A 1 96 ? 2.097 8.728 -6.913 1.00 87.06 96 TRP A O 1
ATOM 783 N N . LEU A 1 97 ? 4.302 8.944 -7.263 1.00 87.88 97 LEU A N 1
ATOM 784 C CA . LEU A 1 97 ? 4.643 8.315 -5.995 1.00 87.88 97 LEU A CA 1
ATOM 785 C C . LEU A 1 97 ? 4.237 9.203 -4.813 1.00 87.88 97 LEU A C 1
ATOM 787 O O . LEU A 1 97 ? 4.484 10.414 -4.866 1.00 87.88 97 LEU A O 1
ATOM 791 N N . PRO A 1 98 ? 3.712 8.603 -3.730 1.00 87.44 98 PRO A N 1
ATOM 792 C CA . PRO A 1 98 ? 3.538 9.288 -2.458 1.00 87.44 98 PRO A CA 1
ATOM 793 C C . PRO A 1 98 ? 4.844 9.963 -2.027 1.00 87.44 98 PRO A C 1
ATOM 795 O O . PRO A 1 98 ? 5.921 9.374 -2.156 1.00 87.44 98 PRO A O 1
ATOM 798 N N . GLN A 1 99 ? 4.766 11.199 -1.534 1.00 85.31 99 GLN A N 1
ATOM 799 C CA . GLN A 1 99 ? 5.952 11.953 -1.102 1.00 85.31 99 GLN A CA 1
ATOM 800 C C . GLN A 1 99 ? 5.922 12.264 0.390 1.00 85.31 99 GLN A C 1
ATOM 802 O O . GLN A 1 99 ? 6.968 12.496 0.998 1.00 85.31 99 GLN A O 1
ATOM 807 N N . ARG A 1 100 ? 4.731 12.267 0.986 1.00 86.00 100 ARG A N 1
ATOM 808 C CA . ARG A 1 100 ? 4.504 12.511 2.406 1.00 86.00 100 ARG A CA 1
ATOM 809 C C . ARG A 1 100 ? 3.929 11.255 3.068 1.00 86.00 100 ARG A C 1
ATOM 811 O O . ARG A 1 100 ? 3.269 10.472 2.392 1.00 86.00 100 ARG A O 1
ATOM 818 N N . PRO A 1 101 ? 4.097 11.102 4.392 1.00 80.75 101 PRO A N 1
ATOM 819 C CA . PRO A 1 101 ? 3.498 10.018 5.177 1.00 80.75 101 PRO A CA 1
ATOM 820 C C . PRO A 1 101 ? 2.008 9.751 4.926 1.00 80.75 101 PRO A C 1
ATOM 822 O O . PRO A 1 101 ? 1.562 8.612 4.968 1.00 80.75 101 PRO A O 1
ATOM 825 N N . GLN A 1 102 ? 1.247 10.818 4.672 1.00 84.69 102 GLN A N 1
ATOM 826 C CA . GLN A 1 102 ? -0.210 10.787 4.522 1.00 84.69 102 GLN A CA 1
ATOM 827 C C . GLN A 1 102 ? -0.651 10.549 3.073 1.00 84.69 102 GLN A C 1
ATOM 829 O O . GLN A 1 102 ? -1.824 10.274 2.819 1.00 84.69 102 GLN A O 1
ATOM 834 N N . ASP A 1 103 ? 0.279 10.693 2.125 1.00 90.19 103 ASP A N 1
ATOM 835 C CA . ASP A 1 103 ? 0.010 10.449 0.720 1.00 90.19 103 ASP A CA 1
ATOM 836 C C . ASP A 1 103 ? -0.070 8.939 0.498 1.00 90.19 103 ASP A C 1
ATOM 838 O O . ASP A 1 103 ? 0.702 8.153 1.059 1.00 90.19 103 ASP A O 1
ATOM 842 N N . TYR A 1 104 ? -0.974 8.532 -0.381 1.00 93.31 104 TYR A N 1
ATOM 843 C CA . TYR A 1 104 ? -1.066 7.151 -0.805 1.00 93.31 104 TYR A CA 1
ATOM 844 C C . TYR A 1 104 ? -1.444 7.061 -2.275 1.00 93.31 104 TYR A C 1
ATOM 846 O O . TYR A 1 104 ? -2.021 7.980 -2.853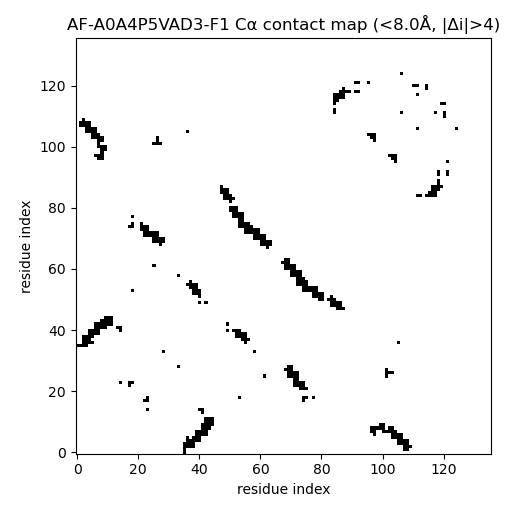 1.00 93.31 104 TYR A O 1
ATOM 854 N N . GLN A 1 105 ? -1.137 5.912 -2.860 1.00 92.62 105 GLN A N 1
ATOM 855 C CA . GLN A 1 105 ? -1.565 5.544 -4.194 1.00 92.62 105 GLN A CA 1
ATOM 856 C C . GLN A 1 105 ? -2.195 4.156 -4.138 1.00 92.62 105 GLN A C 1
ATOM 858 O O . GLN A 1 105 ? -1.663 3.248 -3.504 1.00 92.62 105 GLN A O 1
ATOM 863 N N . LEU A 1 106 ? -3.332 3.997 -4.809 1.00 93.00 106 LEU A N 1
ATOM 864 C CA . LEU A 1 106 ? -3.951 2.692 -5.018 1.00 93.00 106 LEU A CA 1
ATOM 865 C C . LEU A 1 106 ? -3.538 2.160 -6.383 1.00 93.00 106 LEU A C 1
ATOM 867 O O . LEU A 1 106 ? -3.571 2.895 -7.377 1.00 93.00 106 LEU A O 1
ATOM 871 N N . VAL A 1 107 ? -3.122 0.899 -6.404 1.00 91.69 107 VAL A N 1
ATOM 872 C CA . VAL A 1 107 ? -2.709 0.188 -7.613 1.00 91.69 107 VAL A CA 1
ATOM 873 C C . VAL A 1 107 ? -3.367 -1.187 -7.629 1.00 91.69 107 VAL A C 1
ATOM 875 O O . VAL A 1 107 ? -3.240 -1.904 -6.636 1.00 91.69 107 VAL A O 1
ATOM 878 N N . PRO A 1 108 ? -4.021 -1.600 -8.728 1.00 92.75 108 PRO A N 1
ATOM 879 C CA . PRO A 1 108 ? -4.576 -2.944 -8.820 1.00 92.75 108 PRO A CA 1
ATOM 880 C C . PRO A 1 108 ? -3.476 -3.994 -8.639 1.00 92.75 108 PRO A C 1
ATOM 882 O O . PRO A 1 108 ? -2.421 -3.898 -9.269 1.00 92.75 108 PRO A O 1
ATOM 885 N N . LEU A 1 109 ? -3.719 -5.001 -7.800 1.00 92.31 109 LEU A N 1
ATOM 886 C CA . LEU A 1 109 ? -2.743 -6.050 -7.507 1.00 92.31 109 LEU A CA 1
ATOM 887 C C . LEU A 1 109 ? -2.301 -6.777 -8.779 1.00 92.31 109 LEU A C 1
ATOM 889 O O . LEU A 1 109 ? -1.106 -6.933 -9.003 1.00 92.31 109 LEU A O 1
ATOM 893 N N . ASP A 1 110 ? -3.246 -7.151 -9.640 1.00 90.69 110 ASP A N 1
ATOM 894 C CA . ASP A 1 110 ? -2.946 -7.879 -10.877 1.00 90.69 110 ASP A CA 1
ATOM 895 C C . ASP A 1 110 ? -2.046 -7.058 -11.809 1.00 90.69 110 ASP A C 1
ATOM 897 O O . ASP A 1 110 ? -1.079 -7.579 -12.361 1.00 90.69 110 ASP A O 1
ATOM 901 N N . ALA A 1 111 ? -2.303 -5.750 -11.917 1.00 88.62 111 ALA A N 1
ATOM 902 C CA . ALA A 1 111 ? -1.460 -4.837 -12.686 1.00 88.62 111 ALA A CA 1
ATOM 903 C C . ALA A 1 111 ? -0.055 -4.723 -12.075 1.00 88.62 111 ALA A C 1
ATOM 905 O O . ALA A 1 111 ? 0.941 -4.723 -12.798 1.00 88.62 111 ALA A O 1
ATOM 906 N N . LEU A 1 112 ? 0.039 -4.676 -10.742 1.00 89.56 112 LEU A N 1
ATOM 907 C CA . LEU A 1 112 ? 1.310 -4.620 -10.022 1.00 89.56 112 LEU A CA 1
ATOM 908 C C . LEU A 1 112 ? 2.146 -5.891 -10.231 1.00 89.56 112 LEU A C 1
ATOM 910 O O . LEU A 1 112 ? 3.355 -5.798 -10.432 1.00 89.56 112 LEU A O 1
ATOM 914 N N . LEU A 1 113 ? 1.515 -7.066 -10.197 1.00 88.62 113 LEU A N 1
ATOM 915 C CA . LEU A 1 113 ? 2.188 -8.355 -10.383 1.00 88.62 113 LEU A CA 1
ATOM 916 C C . LEU A 1 113 ? 2.585 -8.605 -11.847 1.00 88.62 113 LEU A C 1
ATOM 918 O O . LEU A 1 113 ? 3.649 -9.178 -12.111 1.00 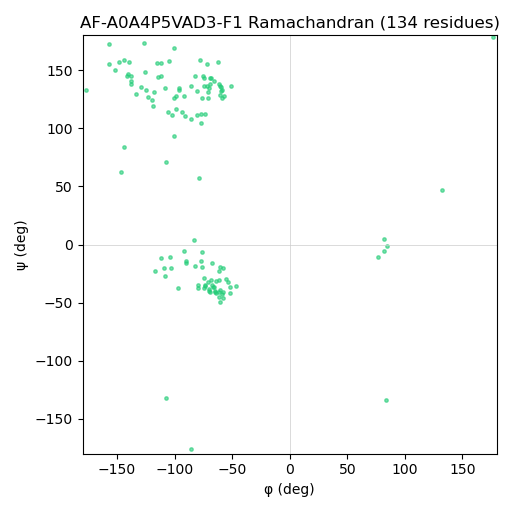88.62 113 LEU A O 1
ATOM 922 N N . ALA A 1 114 ? 1.760 -8.154 -12.794 1.00 88.81 114 ALA A N 1
ATOM 923 C CA . ALA A 1 114 ? 2.038 -8.260 -14.224 1.00 88.81 114 ALA A CA 1
ATOM 924 C C . ALA A 1 114 ? 3.174 -7.326 -14.672 1.00 88.81 114 ALA A C 1
ATOM 926 O O . ALA A 1 114 ? 3.948 -7.686 -15.562 1.00 88.81 114 ALA A O 1
ATOM 927 N N . ALA A 1 115 ? 3.313 -6.158 -14.038 1.00 88.44 115 ALA A N 1
ATOM 928 C CA . ALA A 1 115 ? 4.320 -5.170 -14.396 1.00 88.44 115 ALA A CA 1
ATOM 929 C C . ALA A 1 115 ? 5.755 -5.708 -14.250 1.00 88.44 115 ALA A C 1
ATOM 931 O O . ALA A 1 115 ? 6.123 -6.331 -13.251 1.00 88.44 115 ALA A O 1
ATOM 932 N N . GLU A 1 116 ? 6.607 -5.414 -15.234 1.00 88.75 116 GLU A N 1
ATOM 933 C CA . GLU A 1 116 ? 8.057 -5.596 -15.087 1.00 88.75 116 GLU A CA 1
ATOM 934 C C . GLU A 1 116 ? 8.662 -4.502 -14.203 1.00 88.75 116 GLU A C 1
ATOM 936 O O . GLU A 1 116 ? 9.586 -4.748 -13.415 1.00 88.75 116 GLU A O 1
ATOM 941 N N . ARG A 1 117 ? 8.140 -3.278 -14.342 1.00 92.00 117 ARG A N 1
ATOM 942 C CA . ARG A 1 117 ? 8.522 -2.109 -13.555 1.00 92.00 117 ARG A CA 1
ATOM 943 C C . ARG A 1 117 ? 7.292 -1.281 -13.234 1.00 92.00 117 ARG A C 1
ATOM 945 O O . ARG A 1 117 ? 6.408 -1.113 -14.070 1.00 92.00 117 ARG A O 1
ATOM 952 N N . LEU A 1 118 ? 7.272 -0.679 -12.051 1.00 90.50 118 LEU A N 1
ATOM 953 C CA . LEU A 1 118 ? 6.164 0.172 -11.624 1.00 90.50 118 LEU A CA 1
ATOM 954 C C . LEU A 1 118 ? 5.943 1.338 -12.598 1.00 90.50 118 LEU A C 1
ATOM 956 O O . LEU A 1 118 ? 4.804 1.631 -12.944 1.00 90.50 118 LEU A O 1
ATOM 960 N N . SER A 1 119 ? 7.025 1.951 -13.096 1.00 89.50 119 SER A N 1
ATOM 961 C CA . SER A 1 119 ? 6.984 3.055 -14.065 1.00 89.5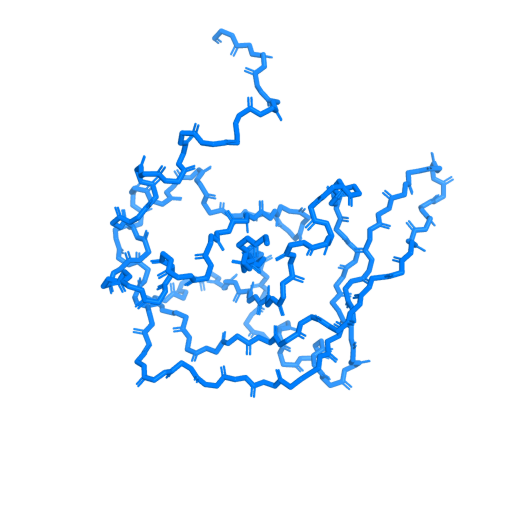0 119 SER A CA 1
ATOM 962 C C . SER A 1 119 ? 6.273 2.735 -15.379 1.00 89.50 119 SER A C 1
ATOM 964 O O . SER A 1 119 ? 5.879 3.669 -16.077 1.00 89.50 119 SER A O 1
ATOM 966 N N . ASP A 1 120 ? 6.129 1.456 -15.727 1.00 83.56 120 ASP A N 1
ATOM 967 C CA . ASP A 1 120 ? 5.497 1.032 -16.978 1.00 83.56 120 ASP A CA 1
ATOM 968 C C . ASP A 1 120 ? 3.966 1.085 -16.843 1.00 83.56 120 ASP A C 1
ATOM 970 O O . ASP A 1 120 ? 3.283 1.564 -17.743 1.00 83.56 120 ASP A O 1
ATOM 974 N N . GLY A 1 121 ? 3.437 0.721 -15.669 1.00 70.12 121 GLY A N 1
ATOM 975 C CA . GLY A 1 121 ? 1.998 0.735 -15.380 1.00 70.12 121 GLY A CA 1
ATOM 976 C C . GLY A 1 121 ? 1.432 2.102 -14.974 1.00 70.12 121 GLY A C 1
ATOM 977 O O . GLY A 1 121 ? 0.225 2.318 -15.054 1.00 70.12 121 GLY A O 1
ATOM 978 N N . VAL A 1 122 ? 2.265 3.066 -14.555 1.00 68.25 122 VAL A N 1
ATOM 979 C CA . VAL A 1 122 ? 1.784 4.387 -14.087 1.00 68.25 122 VAL A CA 1
ATOM 980 C C . VAL A 1 122 ? 1.033 5.176 -15.163 1.00 68.25 122 VAL A C 1
ATOM 982 O O . VAL A 1 122 ? 0.115 5.928 -14.831 1.00 68.25 122 VAL A O 1
ATOM 985 N N . VAL A 1 123 ? 1.375 5.006 -16.443 1.00 53.09 123 VAL A N 1
ATOM 986 C CA . VAL A 1 123 ? 0.666 5.679 -17.547 1.00 53.09 123 VAL A CA 1
ATOM 987 C C . VAL A 1 123 ? -0.771 5.162 -17.673 1.00 53.09 123 VAL A C 1
ATOM 989 O O . VAL A 1 123 ? -1.682 5.951 -17.903 1.00 53.09 123 VAL A O 1
ATOM 992 N N . GLU A 1 124 ? -0.988 3.869 -17.432 1.00 50.12 124 GLU A N 1
ATOM 993 C CA . GLU A 1 124 ? -2.301 3.221 -17.516 1.00 50.12 124 GLU A CA 1
ATOM 994 C C . GLU A 1 124 ? -3.154 3.477 -16.258 1.00 50.12 124 GLU A C 1
ATOM 996 O O . GLU A 1 124 ? -4.366 3.682 -16.346 1.00 50.12 124 GLU A O 1
ATOM 1001 N N . ILE A 1 125 ? -2.521 3.558 -15.081 1.00 53.41 125 ILE A N 1
ATOM 1002 C CA . ILE A 1 125 ? -3.198 3.770 -13.786 1.00 53.41 125 ILE A CA 1
ATOM 1003 C C . ILE A 1 125 ? -3.684 5.223 -13.611 1.00 53.41 125 ILE A C 1
ATOM 1005 O O . ILE A 1 125 ? -4.698 5.466 -12.948 1.00 53.41 125 ILE A O 1
ATOM 1009 N N . ARG A 1 126 ? -3.012 6.212 -14.225 1.00 51.09 126 ARG A N 1
ATOM 1010 C CA . ARG A 1 126 ? -3.400 7.639 -14.146 1.00 51.09 126 ARG A CA 1
ATOM 1011 C C . ARG A 1 126 ? -4.800 7.936 -14.701 1.00 51.09 126 ARG A C 1
ATOM 1013 O O . ARG A 1 126 ? -5.378 8.954 -14.332 1.00 51.09 126 ARG A O 1
ATOM 1020 N N . CYS A 1 127 ? -5.379 7.061 -15.523 1.00 34.16 127 CYS A N 1
ATOM 1021 C CA . CYS A 1 127 ? -6.702 7.285 -16.108 1.00 34.16 127 CYS A CA 1
ATOM 1022 C C . CYS A 1 127 ? -7.889 7.052 -15.152 1.00 34.16 127 CYS A C 1
ATOM 1024 O O . CYS A 1 127 ? -9.014 7.349 -15.544 1.00 34.16 127 CYS A O 1
ATOM 1026 N N . GLN A 1 128 ? -7.689 6.553 -13.921 1.00 41.50 128 GLN A N 1
ATOM 1027 C CA . GLN A 1 128 ? -8.813 6.123 -13.064 1.00 41.50 128 GLN A CA 1
ATOM 1028 C C . GLN A 1 128 ? -9.072 6.971 -11.806 1.00 41.50 128 GLN A C 1
ATOM 1030 O O . GLN A 1 128 ? -10.140 6.840 -11.213 1.00 41.50 128 GLN A O 1
ATOM 1035 N N . SER A 1 129 ? -8.168 7.878 -11.414 1.00 39.06 129 SER A N 1
ATOM 1036 C CA . SER A 1 129 ? -8.265 8.545 -10.102 1.00 39.06 129 SER A CA 1
ATOM 1037 C C . SER A 1 129 ? -7.749 9.989 -10.104 1.00 39.06 129 SER A C 1
ATOM 1039 O O . SER A 1 129 ? -6.818 10.322 -9.378 1.00 39.06 129 SER A O 1
ATOM 1041 N N . CYS A 1 130 ? -8.371 10.881 -10.877 1.00 35.28 130 CYS A N 1
ATOM 1042 C CA . CYS A 1 130 ? -8.259 12.326 -10.644 1.00 35.28 130 CYS A CA 1
ATOM 1043 C C . CYS A 1 130 ? -9.573 12.870 -10.073 1.00 35.28 130 CYS A C 1
ATOM 1045 O O . CYS A 1 130 ? -10.300 13.603 -10.735 1.00 35.28 130 CYS A O 1
ATOM 1047 N N . VAL A 1 131 ? -9.873 12.540 -8.815 1.00 40.16 131 VAL A N 1
ATOM 1048 C CA . VAL A 1 131 ? -10.797 13.349 -8.010 1.00 40.16 131 VAL A CA 1
ATOM 1049 C C . VAL A 1 131 ? -9.938 14.208 -7.096 1.00 40.16 131 VAL A C 1
ATOM 1051 O O . VAL A 1 131 ? -9.527 13.767 -6.030 1.00 40.16 131 VAL A O 1
ATOM 1054 N N . GLY A 1 132 ? -9.635 15.426 -7.549 1.00 39.69 132 GLY A N 1
ATOM 1055 C CA . GLY A 1 132 ? -9.000 16.435 -6.700 1.00 39.69 132 GLY A CA 1
ATOM 1056 C C . GLY A 1 132 ? -7.803 17.172 -7.292 1.00 39.69 132 GLY A C 1
ATOM 1057 O O . GLY A 1 132 ? -6.817 17.359 -6.597 1.00 39.69 132 GLY A O 1
ATOM 1058 N N . SER A 1 133 ? -7.880 17.659 -8.530 1.00 35.09 133 SER A N 1
ATOM 1059 C CA . SER A 1 133 ? -7.159 18.892 -8.864 1.00 35.09 133 SER A CA 1
ATOM 1060 C C . SER A 1 133 ? -7.974 19.718 -9.848 1.00 35.09 133 SER A C 1
ATOM 1062 O O . SER A 1 133 ? -7.807 19.658 -11.061 1.00 35.09 133 SER A O 1
ATOM 1064 N N . ARG A 1 134 ? -8.913 20.499 -9.302 1.00 40.28 134 ARG A N 1
ATOM 1065 C CA . ARG A 1 134 ? -9.235 21.779 -9.926 1.00 40.28 134 ARG A CA 1
ATOM 1066 C C . ARG A 1 134 ? -8.108 22.727 -9.540 1.00 40.28 134 ARG A C 1
ATOM 1068 O O . ARG A 1 134 ? -8.103 23.212 -8.409 1.00 40.28 134 ARG A O 1
ATOM 1075 N N . ARG A 1 135 ? -7.211 23.008 -10.478 1.00 35.62 135 ARG A N 1
ATOM 1076 C CA . ARG A 1 135 ? -6.941 24.364 -10.973 1.00 35.62 135 ARG A CA 1
ATOM 1077 C C . ARG A 1 135 ? -5.902 24.296 -12.095 1.00 35.62 135 ARG A C 1
ATOM 1079 O O . ARG A 1 135 ? -4.920 23.575 -11.978 1.00 35.62 135 ARG A O 1
ATOM 1086 N N . CYS A 1 136 ? -6.276 25.023 -13.143 1.00 36.78 136 CYS A N 1
ATOM 1087 C CA . CYS A 1 136 ? -5.603 25.455 -14.361 1.00 36.78 136 CYS A CA 1
ATOM 1088 C C . CYS A 1 136 ? -4.077 25.374 -14.382 1.00 36.78 136 CYS A C 1
ATOM 1090 O O . CYS A 1 136 ? -3.456 25.842 -13.403 1.00 36.78 136 CYS A O 1
#